Protein AF-A0A1Y6C9T6-F1 (afdb_monomer_lite)

Organism: NCBI:txid1513793

pLDDT: mean 75.98, std 16.02, range [30.61, 94.38]

Radius of gyration: 14.76 Å; chains: 1; bounding box: 32×34×34 Å

Sequence (130 aa):
MYFNDNELKNLLDRMKQLDWELEFSPIGASEATITEAESSLRVSFPQSYKEFLSKYGLFAANGNIIAGIWRDLNSPSASNVVTLTEAFRISNLVHDVKKNFVVLSFDGDWYEGLDTSRSVNEGDSSYHCI

Structure (mmCIF, N/CA/C/O backbone):
data_AF-A0A1Y6C9T6-F1
#
_entry.id   AF-A0A1Y6C9T6-F1
#
loop_
_atom_site.group_PDB
_atom_site.id
_atom_site.type_symbol
_atom_site.label_atom_id
_atom_site.label_alt_id
_atom_site.label_comp_id
_atom_site.label_asym_id
_atom_site.label_entity_id
_atom_site.label_seq_id
_atom_site.pdbx_PDB_ins_code
_atom_site.Cartn_x
_atom_site.Cartn_y
_atom_site.Cartn_z
_atom_site.occupancy
_atom_site.B_iso_or_equiv
_atom_site.auth_seq_id
_atom_site.auth_comp_id
_atom_site.auth_asym_id
_atom_site.auth_atom_id
_atom_site.pdbx_PDB_model_num
ATOM 1 N N . MET A 1 1 ? -13.764 -2.588 -3.941 1.00 41.16 1 MET A N 1
ATOM 2 C CA . MET A 1 1 ? -13.793 -3.706 -2.973 1.00 41.16 1 MET A CA 1
ATOM 3 C C . MET A 1 1 ? -14.263 -3.136 -1.641 1.00 41.16 1 MET A C 1
ATOM 5 O O . MET A 1 1 ? -13.619 -2.217 -1.157 1.00 41.16 1 MET A O 1
ATOM 9 N N . TYR A 1 2 ? -15.414 -3.573 -1.124 1.00 39.72 2 TYR A N 1
ATOM 10 C CA . TYR A 1 2 ? -15.952 -3.146 0.178 1.00 39.72 2 TYR A CA 1
ATOM 11 C C . TYR A 1 2 ? -15.619 -4.227 1.215 1.00 39.72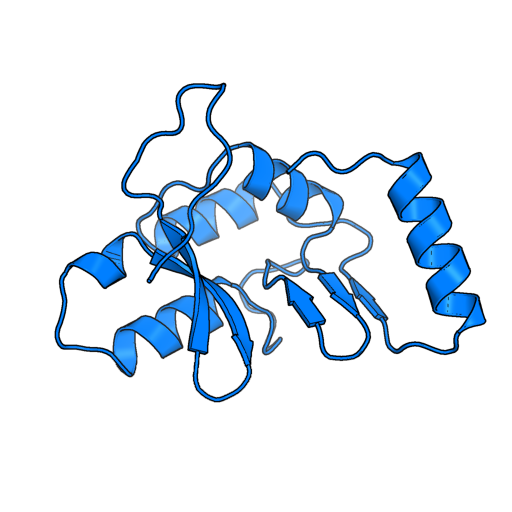 2 TYR A C 1
ATOM 13 O O . TYR A 1 2 ? -15.870 -5.399 0.952 1.00 39.72 2 TYR A O 1
ATOM 21 N N . PHE A 1 3 ? -15.066 -3.852 2.372 1.00 52.19 3 PHE A N 1
ATOM 22 C CA . PHE A 1 3 ? -14.736 -4.784 3.459 1.00 52.19 3 PHE A CA 1
ATOM 23 C C . PHE A 1 3 ? -15.657 -4.540 4.668 1.00 52.19 3 PHE A C 1
ATOM 25 O O . PHE A 1 3 ? -15.489 -3.560 5.392 1.00 52.19 3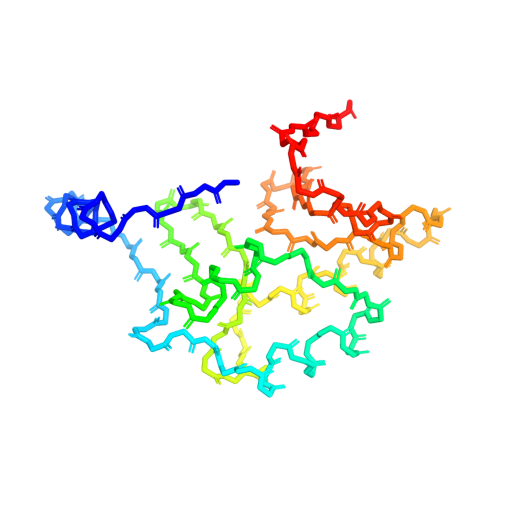 PHE A O 1
ATOM 32 N 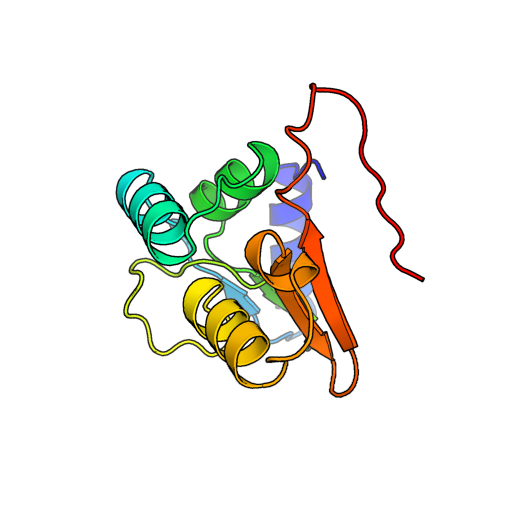N . ASN A 1 4 ? -16.634 -5.426 4.890 1.00 68.62 4 ASN A N 1
ATOM 33 C CA . ASN A 1 4 ? -17.577 -5.379 6.016 1.00 68.62 4 ASN A CA 1
ATOM 34 C C . ASN A 1 4 ? -16.925 -5.899 7.317 1.00 68.62 4 ASN A C 1
ATOM 36 O O . ASN A 1 4 ? -16.370 -6.997 7.351 1.00 68.62 4 ASN A O 1
ATOM 40 N N . ASP A 1 5 ? -17.016 -5.132 8.407 1.00 66.69 5 ASP A N 1
ATOM 41 C CA . ASP A 1 5 ? -16.429 -5.428 9.727 1.00 66.69 5 ASP A CA 1
ATOM 42 C C . ASP A 1 5 ? -16.836 -6.799 10.277 1.00 66.69 5 ASP A C 1
ATOM 44 O O . ASP A 1 5 ? -16.004 -7.526 10.825 1.00 66.69 5 ASP A O 1
ATOM 48 N N . ASN A 1 6 ? -18.106 -7.175 10.107 1.00 69.62 6 ASN A N 1
ATOM 49 C CA . ASN A 1 6 ? -18.619 -8.455 10.591 1.00 69.62 6 ASN A CA 1
ATOM 50 C C . ASN A 1 6 ? -18.117 -9.625 9.742 1.00 69.62 6 ASN A C 1
ATOM 52 O O . ASN A 1 6 ? -17.804 -10.687 10.279 1.00 69.62 6 ASN A O 1
ATOM 56 N N . GLU A 1 7 ? -18.010 -9.435 8.427 1.00 68.31 7 GLU A N 1
ATOM 57 C CA . GLU A 1 7 ? -17.469 -10.451 7.519 1.00 68.31 7 GLU A CA 1
ATOM 58 C C . GLU A 1 7 ? -15.997 -10.703 7.807 1.00 68.31 7 GLU A C 1
ATOM 60 O O . GLU A 1 7 ? -15.581 -11.856 7.873 1.00 68.31 7 GLU A O 1
ATOM 65 N N . LEU A 1 8 ? -15.230 -9.646 8.073 1.00 67.62 8 LEU A N 1
ATOM 66 C CA . LEU A 1 8 ? -13.829 -9.782 8.427 1.00 67.62 8 LEU A CA 1
ATOM 67 C C . LEU A 1 8 ? -13.645 -10.454 9.789 1.00 67.62 8 LEU A C 1
ATOM 69 O O . LEU A 1 8 ? -12.808 -11.339 9.918 1.00 67.62 8 LEU A O 1
ATOM 73 N N . LYS A 1 9 ? -14.423 -10.081 10.810 1.00 71.19 9 LYS A N 1
ATOM 74 C CA . LYS A 1 9 ? -14.327 -10.743 12.117 1.00 71.19 9 LYS A CA 1
ATOM 75 C C . LYS A 1 9 ? -14.628 -12.238 12.001 1.00 71.19 9 LYS A C 1
ATOM 77 O O . LYS A 1 9 ? -13.860 -13.057 12.494 1.00 71.19 9 LYS A O 1
ATOM 82 N N . ASN A 1 10 ? -15.688 -12.586 11.272 1.00 74.06 10 ASN A N 1
ATOM 83 C CA . ASN A 1 10 ? -16.030 -13.977 10.988 1.00 74.06 10 ASN A CA 1
ATOM 84 C C . ASN A 1 10 ? -14.936 -14.683 10.177 1.00 74.06 10 ASN A C 1
ATOM 86 O O . ASN A 1 10 ? -14.657 -15.855 10.415 1.00 74.06 10 ASN A O 1
ATOM 90 N N . LEU A 1 11 ? -14.312 -13.989 9.225 1.00 68.44 11 LEU A N 1
ATOM 91 C CA . LEU A 1 11 ? -13.196 -14.511 8.447 1.00 68.44 11 LEU A CA 1
ATOM 92 C C . LEU A 1 11 ? -11.986 -14.796 9.349 1.00 68.44 11 LEU A C 1
ATOM 94 O O . LEU A 1 11 ? -11.486 -15.914 9.337 1.00 68.44 11 LEU A O 1
ATOM 98 N N . LEU A 1 12 ? -11.584 -13.850 10.200 1.00 71.50 12 LEU A N 1
ATOM 99 C CA . LEU A 1 12 ? -10.481 -14.014 11.151 1.00 71.50 12 LEU A CA 1
ATOM 100 C C . LEU A 1 12 ? -10.735 -15.158 12.138 1.00 71.50 12 LEU A C 1
ATOM 102 O O . LEU A 1 12 ? -9.838 -15.960 12.395 1.00 71.50 12 LEU A O 1
ATOM 106 N N . ASP A 1 13 ? -11.953 -15.265 12.670 1.00 77.69 13 ASP A N 1
ATOM 107 C CA . ASP A 1 13 ? -12.323 -16.341 13.592 1.00 77.69 13 ASP A CA 1
ATOM 108 C C . ASP A 1 13 ? -12.295 -17.711 12.895 1.00 77.69 13 ASP A C 1
ATOM 110 O O . ASP A 1 13 ? -11.788 -18.680 13.461 1.00 77.69 13 ASP A O 1
ATOM 114 N N . ARG A 1 14 ? -12.751 -17.794 11.638 1.00 73.75 14 ARG A N 1
ATOM 115 C CA . ARG A 1 14 ? -12.654 -19.019 10.825 1.00 73.75 14 ARG A CA 1
ATOM 116 C C . ARG A 1 14 ? -11.210 -19.384 10.502 1.00 73.75 14 ARG A C 1
ATOM 118 O O . ARG A 1 14 ? -10.859 -20.554 10.549 1.00 73.75 14 ARG A O 1
ATOM 125 N N . MET A 1 15 ? -10.367 -18.409 10.192 1.00 70.69 15 MET A N 1
ATOM 126 C CA . MET A 1 15 ? -8.965 -18.653 9.848 1.00 70.69 15 MET A CA 1
ATOM 127 C C . MET A 1 15 ? -8.156 -19.129 11.055 1.00 70.69 15 MET A C 1
ATOM 129 O O . MET A 1 15 ? -7.358 -20.051 10.919 1.00 70.69 15 MET A O 1
ATOM 133 N N . LYS A 1 16 ? -8.442 -18.599 12.252 1.00 72.62 16 LYS A N 1
ATOM 134 C CA . LYS A 1 16 ? -7.897 -19.132 13.512 1.00 72.62 16 LYS A CA 1
ATOM 135 C C . LYS A 1 16 ? -8.308 -20.584 13.761 1.00 72.62 16 LYS A C 1
ATOM 137 O O . LYS A 1 16 ? -7.507 -21.359 14.263 1.00 72.62 16 LYS A O 1
ATOM 142 N N . GLN A 1 17 ? -9.543 -20.961 13.421 1.00 78.31 17 GLN A N 1
ATOM 143 C CA . GLN A 1 17 ? -10.013 -22.349 13.551 1.00 78.31 17 GLN A CA 1
ATOM 144 C C . GLN A 1 17 ? -9.351 -23.306 12.550 1.00 78.31 17 GLN A C 1
ATOM 146 O O . GLN A 1 17 ? -9.300 -24.505 12.807 1.00 78.31 17 GLN A O 1
ATOM 151 N N . LEU A 1 18 ? -8.871 -22.784 11.420 1.00 76.06 18 LEU A N 1
ATOM 152 C CA . LEU A 1 18 ? -8.206 -23.548 10.364 1.00 76.06 18 LEU A CA 1
ATOM 153 C C . LEU A 1 18 ? -6.679 -23.620 10.531 1.00 76.06 18 LEU A C 1
ATOM 155 O O . LEU A 1 18 ? -6.020 -24.182 9.660 1.00 76.06 18 LEU A O 1
ATOM 159 N N . ASP A 1 19 ? -6.133 -23.069 11.622 1.00 70.44 19 ASP A N 1
ATOM 160 C CA . ASP A 1 19 ? -4.690 -22.992 11.907 1.00 70.44 19 ASP A CA 1
ATOM 161 C C . ASP A 1 19 ? -3.883 -22.329 10.774 1.00 70.44 19 ASP A C 1
ATOM 163 O O . ASP A 1 19 ? -2.757 -22.706 10.456 1.00 70.44 19 ASP A O 1
ATOM 167 N N . TRP A 1 20 ? -4.493 -21.346 10.105 1.00 71.19 20 TRP A N 1
ATOM 168 C CA . TRP A 1 20 ? -3.830 -20.583 9.052 1.00 71.19 20 TRP A CA 1
ATOM 169 C C . TRP A 1 20 ? -2.904 -19.528 9.651 1.00 71.19 20 TRP A C 1
ATOM 171 O O . TRP A 1 20 ? -3.314 -18.752 10.519 1.00 71.19 20 TRP A O 1
ATOM 181 N N . GLU A 1 21 ? -1.681 -19.439 9.126 1.00 65.44 21 GLU A N 1
ATOM 182 C CA . GLU A 1 21 ? -0.785 -18.326 9.432 1.00 65.44 21 GLU A CA 1
ATOM 183 C C . GLU A 1 21 ? -1.398 -17.014 8.921 1.00 65.44 21 GLU A C 1
ATOM 185 O O . GLU A 1 21 ? -1.777 -16.879 7.751 1.00 65.44 21 GLU A O 1
ATOM 190 N N . LEU A 1 22 ? -1.533 -16.063 9.845 1.00 66.06 22 LEU A N 1
ATOM 191 C CA . LEU A 1 22 ? -2.145 -14.759 9.640 1.00 66.06 22 LEU A CA 1
ATOM 192 C C . LEU A 1 22 ? -1.131 -13.671 9.975 1.00 66.06 22 LEU A C 1
ATOM 194 O O . LEU A 1 22 ? -0.674 -13.582 11.115 1.00 66.06 22 LEU A O 1
ATOM 198 N N . GLU A 1 23 ? -0.865 -12.789 9.017 1.00 66.44 23 GLU A N 1
ATOM 199 C CA . GLU A 1 23 ? -0.112 -11.558 9.253 1.00 66.44 23 GLU A CA 1
ATOM 200 C C . GLU A 1 23 ? -1.024 -10.370 8.924 1.00 66.44 23 GLU A C 1
ATOM 202 O O . GLU A 1 23 ? -1.433 -10.171 7.780 1.00 66.44 23 GLU A O 1
ATOM 207 N N . PHE A 1 24 ? -1.409 -9.600 9.943 1.00 65.62 24 PHE A N 1
ATOM 208 C CA . PHE A 1 24 ? -2.171 -8.360 9.776 1.00 65.62 24 PHE A CA 1
ATOM 209 C C . PHE A 1 24 ? -1.789 -7.349 10.856 1.00 65.62 24 PHE A C 1
ATOM 211 O O . PHE A 1 24 ? -1.461 -7.730 11.984 1.00 65.62 24 PHE A O 1
ATOM 218 N N . SER A 1 25 ? -1.841 -6.054 10.528 1.00 65.75 25 SER A N 1
ATOM 219 C CA . SER A 1 25 ? -1.548 -4.998 11.498 1.00 65.75 25 SER A CA 1
ATOM 220 C C . SER A 1 25 ? -2.816 -4.730 12.309 1.00 65.75 25 SER A C 1
ATOM 222 O O . SER A 1 25 ? -3.792 -4.234 11.747 1.00 65.75 25 SER A O 1
ATOM 224 N N . PRO A 1 26 ? -2.849 -4.990 13.629 1.00 61.78 26 PRO A N 1
ATOM 225 C CA . PRO A 1 26 ? -4.076 -4.854 14.418 1.00 61.78 26 PRO A CA 1
ATOM 226 C C . PRO A 1 26 ? -4.597 -3.411 14.534 1.00 61.78 26 PRO A C 1
ATOM 228 O O . PRO A 1 26 ? -5.681 -3.207 15.070 1.00 61.78 26 PRO A O 1
ATOM 231 N N . ILE A 1 27 ? -3.825 -2.415 14.086 1.00 71.88 27 ILE A N 1
ATOM 232 C CA . ILE A 1 27 ? -4.150 -0.983 14.201 1.00 71.88 27 ILE A CA 1
ATOM 233 C C . ILE A 1 27 ? -4.188 -0.302 12.816 1.00 71.88 27 ILE A C 1
ATOM 235 O O . ILE A 1 27 ? -4.546 0.866 12.720 1.00 71.88 27 ILE A O 1
ATOM 239 N N . GLY A 1 28 ? -3.847 -1.023 11.741 1.00 83.06 28 GLY A N 1
ATOM 240 C CA . GLY A 1 28 ? -3.675 -0.436 10.412 1.00 83.06 28 GLY A CA 1
ATOM 241 C C . GLY A 1 28 ? -2.572 0.628 10.339 1.00 83.06 28 GLY A C 1
ATOM 242 O O . GLY A 1 28 ? -1.768 0.784 11.264 1.00 83.06 28 GLY A O 1
ATOM 243 N N . ALA A 1 29 ? -2.500 1.321 9.203 1.00 89.31 29 ALA A N 1
ATOM 244 C CA . ALA A 1 29 ? -1.549 2.394 8.932 1.00 89.31 29 ALA A CA 1
ATOM 245 C C . ALA A 1 29 ? -2.179 3.773 9.186 1.00 89.31 29 ALA A C 1
ATOM 247 O O . ALA A 1 29 ? -3.343 4.016 8.869 1.00 89.31 29 ALA A O 1
ATOM 248 N N . SER A 1 30 ? -1.404 4.710 9.735 1.00 91.56 30 SER A N 1
ATOM 249 C CA . SER A 1 30 ? -1.895 6.076 9.955 1.00 91.56 30 SER A CA 1
ATOM 250 C C . SER A 1 30 ? -2.057 6.840 8.634 1.00 91.56 30 SER A C 1
ATOM 252 O O . SER A 1 30 ? -1.375 6.540 7.656 1.00 91.56 30 SER A O 1
ATOM 254 N N . GLU A 1 31 ? -2.900 7.875 8.609 1.00 92.69 31 GLU A N 1
ATOM 255 C CA . GLU A 1 31 ? -3.046 8.758 7.438 1.00 92.69 31 GLU A CA 1
ATOM 256 C C . GLU A 1 31 ? -1.707 9.381 7.011 1.00 92.69 31 GLU A C 1
ATOM 258 O O . GLU A 1 31 ? -1.398 9.441 5.821 1.00 92.69 31 GLU A O 1
ATOM 263 N N . ALA A 1 32 ? -0.872 9.774 7.979 1.00 93.50 32 ALA A N 1
ATOM 264 C CA . ALA A 1 32 ? 0.469 10.291 7.716 1.00 93.50 32 ALA A CA 1
ATOM 265 C C . ALA A 1 32 ? 1.350 9.249 7.009 1.00 93.50 32 ALA A C 1
ATOM 267 O O . ALA A 1 32 ? 2.005 9.563 6.021 1.00 93.50 32 ALA A O 1
ATOM 268 N N . THR A 1 33 ? 1.305 7.995 7.465 1.00 92.50 33 THR A N 1
ATOM 269 C CA . THR A 1 33 ? 2.039 6.879 6.851 1.00 92.50 33 THR A CA 1
ATOM 270 C C . THR A 1 33 ? 1.525 6.571 5.442 1.00 92.50 33 THR A C 1
ATOM 272 O O . THR A 1 33 ? 2.310 6.319 4.535 1.00 92.50 33 THR A O 1
ATOM 275 N N . ILE A 1 34 ? 0.209 6.622 5.225 1.00 93.88 34 ILE A N 1
ATOM 276 C CA . ILE A 1 34 ? -0.391 6.429 3.897 1.00 93.88 34 ILE A CA 1
ATOM 277 C C . ILE A 1 34 ? 0.055 7.545 2.942 1.00 93.88 34 ILE A C 1
ATOM 279 O O . ILE A 1 34 ? 0.467 7.263 1.820 1.00 93.88 34 ILE A O 1
ATOM 283 N N . THR A 1 35 ? 0.051 8.792 3.413 1.00 94.25 35 THR A N 1
ATOM 284 C CA . THR A 1 35 ? 0.475 9.967 2.634 1.00 94.25 35 THR A CA 1
ATOM 285 C C . THR A 1 35 ? 1.962 9.897 2.275 1.00 94.25 35 THR A C 1
ATOM 287 O O . THR A 1 35 ? 2.373 10.246 1.166 1.00 94.25 35 THR A O 1
ATOM 290 N N . GLU A 1 36 ? 2.791 9.426 3.206 1.00 94.38 36 GLU A N 1
ATOM 291 C CA . GLU A 1 36 ? 4.218 9.200 2.979 1.00 94.38 36 GLU A CA 1
ATOM 292 C C . GLU A 1 36 ? 4.448 8.093 1.933 1.00 94.38 36 GLU A C 1
ATOM 294 O O . GLU A 1 36 ? 5.295 8.248 1.053 1.00 94.38 36 GLU A O 1
ATOM 299 N N . ALA A 1 37 ? 3.639 7.028 1.941 1.00 93.12 37 ALA A N 1
ATOM 300 C CA . ALA A 1 37 ? 3.708 5.956 0.948 1.00 93.12 37 ALA A CA 1
ATOM 301 C C . ALA A 1 37 ? 3.306 6.430 -0.459 1.00 93.12 37 ALA A C 1
ATOM 303 O O . ALA A 1 37 ? 4.012 6.148 -1.430 1.00 93.12 37 ALA A O 1
ATOM 304 N N . GLU A 1 38 ? 2.212 7.192 -0.568 1.00 94.38 38 GLU A N 1
ATOM 305 C CA . GLU A 1 38 ? 1.785 7.862 -1.806 1.00 94.38 38 GLU A CA 1
ATOM 306 C C . GLU A 1 38 ? 2.897 8.766 -2.355 1.00 94.38 38 GLU A C 1
ATOM 308 O O . GLU A 1 38 ? 3.238 8.713 -3.541 1.00 94.38 38 GLU A O 1
ATOM 313 N N . SER A 1 39 ? 3.526 9.542 -1.467 1.00 93.75 39 SER A N 1
ATOM 314 C CA . SER A 1 39 ? 4.630 10.442 -1.808 1.00 93.75 39 SER A CA 1
ATOM 315 C C . SER A 1 39 ? 5.864 9.681 -2.296 1.00 93.75 39 SER A C 1
ATOM 317 O O . SER A 1 39 ? 6.456 10.065 -3.308 1.00 93.75 39 SER A O 1
ATOM 319 N N . SER A 1 40 ? 6.227 8.584 -1.624 1.00 91.75 40 SER A N 1
ATOM 320 C CA . SER A 1 40 ? 7.361 7.735 -2.008 1.00 91.75 40 SER A CA 1
ATOM 321 C C . SER A 1 40 ? 7.148 7.120 -3.393 1.00 91.75 40 SER A C 1
ATOM 323 O O . SER A 1 40 ? 7.989 7.234 -4.289 1.00 91.75 40 SER A O 1
ATOM 325 N N . LEU A 1 41 ? 5.960 6.553 -3.620 1.00 91.38 41 LEU A N 1
ATOM 326 C CA . LEU A 1 41 ? 5.617 5.901 -4.879 1.00 91.38 41 LEU A CA 1
ATOM 327 C C . LEU A 1 41 ? 5.229 6.877 -5.995 1.00 91.38 41 LEU A C 1
ATOM 329 O O . LEU A 1 41 ? 5.145 6.440 -7.147 1.00 91.38 41 LEU A O 1
ATOM 333 N N . ARG A 1 42 ? 5.052 8.167 -5.684 1.00 92.38 42 ARG A N 1
ATOM 334 C CA . ARG A 1 42 ? 4.608 9.233 -6.600 1.00 92.38 42 ARG A CA 1
ATOM 335 C C . ARG A 1 42 ? 3.273 8.913 -7.273 1.00 92.38 42 ARG A C 1
ATOM 337 O O . ARG A 1 42 ? 3.112 9.117 -8.475 1.00 92.38 42 ARG A O 1
ATOM 344 N N . VAL A 1 43 ? 2.333 8.396 -6.491 1.00 91.31 43 VAL A N 1
ATOM 345 C CA . VAL A 1 43 ? 0.979 8.021 -6.921 1.00 91.31 43 VAL A CA 1
ATOM 346 C C . VAL A 1 43 ? -0.037 8.486 -5.888 1.00 91.31 43 VAL A C 1
ATOM 348 O O . VAL A 1 43 ? 0.322 8.780 -4.753 1.00 91.31 43 VAL A O 1
ATOM 351 N N . SER A 1 44 ? -1.312 8.505 -6.263 1.00 92.44 44 SER A N 1
ATOM 352 C CA . SER A 1 44 ? -2.414 8.631 -5.309 1.00 92.44 44 SER A CA 1
ATOM 353 C C . SER A 1 44 ? -3.136 7.298 -5.204 1.00 92.44 44 SER A C 1
ATOM 355 O O . SER A 1 44 ? -3.544 6.717 -6.211 1.00 92.44 44 SER A O 1
ATOM 357 N N . PHE A 1 45 ? -3.293 6.803 -3.986 1.00 92.00 45 PHE A N 1
ATOM 358 C CA . PHE A 1 45 ? -4.023 5.586 -3.709 1.00 92.00 45 PHE A CA 1
ATOM 359 C C . PHE A 1 45 ? -5.532 5.833 -3.816 1.00 92.00 45 PHE A C 1
ATOM 361 O O . PHE A 1 45 ? -6.046 6.842 -3.317 1.00 92.00 45 PHE A O 1
ATOM 368 N N . PRO A 1 46 ? -6.280 4.899 -4.428 1.00 91.00 46 PRO A N 1
ATOM 369 C CA . PRO A 1 46 ? -7.730 4.989 -4.453 1.00 91.00 46 PRO A CA 1
ATOM 370 C C . PRO A 1 46 ? -8.287 4.930 -3.027 1.00 91.00 46 PRO A C 1
ATOM 372 O O . PRO A 1 46 ? -7.749 4.237 -2.159 1.00 91.00 46 PRO A O 1
ATOM 375 N N . GLN A 1 47 ? -9.395 5.636 -2.791 1.00 88.50 47 GLN A N 1
ATOM 376 C CA . GLN A 1 47 ? -9.989 5.791 -1.461 1.00 88.50 47 GLN A CA 1
ATOM 377 C C . GLN A 1 47 ? -10.247 4.446 -0.763 1.00 88.50 47 GLN A C 1
ATOM 379 O O . GLN A 1 47 ? -9.867 4.277 0.392 1.00 88.50 47 GLN A O 1
ATOM 384 N N . SER A 1 48 ? -10.765 3.451 -1.488 1.00 88.50 48 SER A N 1
ATOM 385 C CA . SER A 1 48 ? -11.005 2.108 -0.944 1.00 88.50 48 SER A CA 1
ATOM 386 C C . SER A 1 48 ? -9.730 1.400 -0.476 1.00 88.50 48 SER A C 1
ATOM 388 O O . SER A 1 48 ? -9.768 0.602 0.455 1.00 88.50 48 SER A O 1
ATOM 390 N N . TYR A 1 49 ? -8.590 1.665 -1.123 1.00 91.50 49 TYR A N 1
ATOM 391 C CA . TYR A 1 49 ? -7.315 1.095 -0.694 1.00 91.50 49 TYR A CA 1
ATOM 392 C C . TYR A 1 49 ? -6.773 1.823 0.536 1.00 91.50 49 TYR A C 1
ATOM 394 O O . TYR A 1 49 ? -6.295 1.174 1.459 1.00 91.50 49 TYR A O 1
ATOM 402 N N . LYS A 1 50 ? -6.936 3.149 0.621 1.00 91.81 50 LYS A N 1
ATOM 403 C CA . LYS A 1 50 ? -6.605 3.903 1.841 1.00 91.81 50 LYS A CA 1
ATOM 404 C C . LYS A 1 50 ? -7.425 3.428 3.041 1.00 91.81 50 LYS A C 1
ATOM 406 O O . LYS A 1 50 ? -6.862 3.230 4.108 1.00 91.81 50 LYS A O 1
ATOM 411 N N . GLU A 1 51 ? -8.714 3.153 2.856 1.00 90.00 51 GLU A N 1
ATOM 412 C CA . GLU A 1 51 ? -9.575 2.570 3.897 1.00 90.00 51 GLU A CA 1
ATOM 413 C C . GLU A 1 51 ? -9.093 1.184 4.344 1.00 90.00 51 GLU A C 1
ATOM 415 O O . GLU A 1 51 ? -9.035 0.908 5.544 1.00 90.00 51 GLU A O 1
ATOM 420 N N . PHE A 1 52 ? -8.690 0.329 3.398 1.00 89.38 52 PHE A N 1
ATOM 421 C CA . PHE A 1 52 ? -8.062 -0.957 3.704 1.00 89.38 52 PHE A CA 1
ATOM 422 C C . PHE A 1 52 ? -6.773 -0.775 4.523 1.00 89.38 52 PHE A C 1
ATOM 424 O O . PHE A 1 52 ? -6.624 -1.394 5.578 1.00 89.38 52 PHE A O 1
ATOM 431 N N . LEU A 1 53 ? -5.873 0.112 4.090 1.00 90.19 53 LEU A N 1
ATOM 432 C CA . LEU A 1 53 ? -4.612 0.396 4.778 1.00 90.19 53 LEU A CA 1
ATOM 433 C C . LEU A 1 53 ? -4.850 0.942 6.188 1.00 90.19 53 LEU A C 1
ATOM 435 O O . LEU A 1 53 ? -4.239 0.464 7.140 1.00 90.19 53 LEU A O 1
ATOM 439 N N . SER A 1 54 ? -5.771 1.892 6.353 1.00 89.44 54 SER A N 1
ATOM 440 C CA . SER A 1 54 ? -6.085 2.480 7.658 1.00 89.44 54 SER A CA 1
ATOM 441 C C . SER A 1 54 ? -6.647 1.478 8.651 1.00 89.44 54 SER A C 1
ATOM 443 O O . SER A 1 54 ? -6.444 1.625 9.852 1.00 89.44 54 SER A O 1
ATOM 445 N N . LYS A 1 55 ? -7.353 0.459 8.167 1.00 85.31 55 LYS A N 1
ATOM 446 C CA . LYS A 1 55 ? -8.052 -0.492 9.029 1.00 85.31 55 LYS A CA 1
ATOM 447 C C . LYS A 1 55 ? -7.263 -1.770 9.290 1.00 85.31 55 LYS A C 1
ATOM 449 O O . LYS A 1 55 ? -7.343 -2.321 10.383 1.00 85.31 55 LYS A O 1
ATOM 454 N N . TYR A 1 56 ? -6.521 -2.240 8.292 1.00 84.31 56 TYR A N 1
ATOM 455 C CA . TYR A 1 56 ? -5.862 -3.550 8.310 1.00 84.31 56 TYR A CA 1
ATOM 456 C C . TYR A 1 56 ? -4.350 -3.458 8.140 1.00 84.31 56 TYR A C 1
ATOM 458 O O . TYR A 1 56 ? -3.615 -4.331 8.601 1.00 84.31 56 TYR A O 1
ATOM 466 N N . GLY A 1 57 ? -3.867 -2.380 7.524 1.00 86.88 57 GLY A N 1
ATOM 467 C CA . GLY A 1 57 ? -2.453 -2.164 7.250 1.00 86.88 57 GLY A CA 1
ATOM 468 C C . GLY A 1 57 ? -1.979 -3.056 6.116 1.00 86.88 57 GLY A C 1
ATOM 469 O O . GLY A 1 57 ? -1.807 -2.569 5.008 1.00 86.88 57 GLY A O 1
ATOM 470 N N . LEU A 1 58 ? -1.830 -4.353 6.382 1.00 84.94 58 LEU A N 1
ATOM 471 C CA . LEU A 1 58 ? -1.603 -5.406 5.392 1.00 84.94 58 LEU A CA 1
ATOM 472 C C . LEU A 1 58 ? -2.481 -6.612 5.724 1.00 84.94 58 LEU A C 1
ATOM 474 O O . LEU A 1 58 ? -2.932 -6.764 6.863 1.00 84.94 58 LEU A O 1
ATOM 478 N N . PHE A 1 59 ? -2.698 -7.480 4.744 1.00 82.88 59 PHE A N 1
ATOM 479 C CA . PHE A 1 59 ? -3.402 -8.735 4.971 1.00 82.88 59 PHE A CA 1
ATOM 480 C C . PHE A 1 59 ? -2.668 -9.885 4.288 1.00 82.88 59 PHE A C 1
ATOM 482 O O . PHE A 1 59 ? -2.565 -9.903 3.066 1.00 82.88 59 PHE A O 1
ATOM 489 N N . ALA A 1 60 ? -2.179 -10.850 5.065 1.00 77.81 60 ALA A N 1
ATOM 490 C CA . ALA A 1 60 ? -1.605 -12.087 4.552 1.00 77.81 60 ALA A CA 1
ATOM 491 C C . ALA A 1 60 ? -2.277 -13.302 5.192 1.00 77.81 60 ALA A C 1
ATOM 493 O O . ALA A 1 60 ? -2.501 -13.350 6.405 1.00 77.81 60 ALA A O 1
ATOM 494 N N . ALA A 1 61 ? -2.620 -14.267 4.346 1.00 76.00 61 ALA A N 1
ATOM 495 C CA . ALA A 1 61 ? -3.502 -15.368 4.672 1.00 76.00 61 ALA A CA 1
ATOM 496 C C . ALA A 1 61 ? -3.236 -16.578 3.773 1.00 76.00 61 ALA A C 1
ATOM 498 O O . ALA A 1 61 ? -3.592 -16.558 2.594 1.00 76.00 61 ALA A O 1
ATOM 499 N N . ASN A 1 62 ? -2.677 -17.659 4.328 1.00 71.56 62 ASN A N 1
ATOM 500 C CA . ASN A 1 62 ? -2.502 -18.931 3.606 1.00 71.56 62 ASN A CA 1
ATOM 501 C C . ASN A 1 62 ? -1.841 -18.750 2.219 1.00 71.56 62 ASN A C 1
ATOM 503 O O . ASN A 1 62 ? -2.386 -19.162 1.196 1.00 71.56 62 ASN A O 1
ATOM 507 N N . GLY A 1 63 ? -0.720 -18.024 2.180 1.00 68.62 63 GLY A N 1
ATOM 508 C CA . GLY A 1 63 ? 0.018 -17.707 0.950 1.00 68.62 63 GLY A CA 1
ATOM 509 C C . GLY A 1 63 ? -0.577 -16.586 0.089 1.00 68.62 63 GLY A C 1
ATOM 510 O O . GLY A 1 63 ? 0.113 -16.083 -0.789 1.00 68.62 63 GLY A O 1
ATOM 511 N N . ASN A 1 64 ? -1.806 -16.136 0.357 1.00 75.31 64 ASN A N 1
ATOM 512 C CA . ASN A 1 64 ? -2.399 -14.986 -0.322 1.00 75.31 64 ASN A CA 1
ATOM 513 C C . ASN A 1 64 ? -2.030 -13.713 0.430 1.00 75.31 64 ASN A C 1
ATOM 515 O O . ASN A 1 64 ? -2.321 -13.585 1.620 1.00 75.31 64 ASN A O 1
ATOM 519 N N . ILE A 1 65 ? -1.409 -12.767 -0.265 1.00 82.56 65 ILE A N 1
ATOM 520 C CA . ILE A 1 65 ? -0.971 -11.499 0.311 1.00 82.56 65 ILE A CA 1
ATOM 521 C C . ILE A 1 65 ? -1.674 -10.369 -0.428 1.00 82.56 65 ILE A C 1
ATOM 523 O O . ILE A 1 65 ? -1.635 -10.306 -1.654 1.00 82.56 65 ILE A O 1
ATOM 527 N N . ILE A 1 66 ? -2.286 -9.469 0.334 1.00 87.75 66 ILE A N 1
ATOM 528 C CA . ILE A 1 66 ? -2.573 -8.104 -0.088 1.00 87.75 66 ILE A CA 1
ATOM 529 C C . ILE A 1 66 ? -1.539 -7.232 0.615 1.00 87.75 66 ILE A C 1
ATOM 531 O O . ILE A 1 66 ? -1.629 -6.961 1.820 1.00 87.75 66 ILE A O 1
ATOM 535 N N . ALA A 1 67 ? -0.531 -6.842 -0.157 1.00 88.31 67 ALA A N 1
ATOM 536 C CA . ALA A 1 67 ? 0.527 -5.957 0.266 1.00 88.31 67 ALA A CA 1
ATOM 537 C C . ALA A 1 67 ? -0.086 -4.651 0.749 1.00 88.31 67 ALA A C 1
ATOM 539 O O . ALA A 1 67 ? -1.111 -4.181 0.252 1.00 88.31 67 ALA A O 1
ATOM 540 N N . GLY A 1 68 ? 0.551 -4.083 1.754 1.00 89.38 68 GLY A N 1
ATOM 541 C CA . GLY A 1 68 ? 0.031 -2.925 2.436 1.00 89.38 68 GLY A CA 1
ATOM 542 C C . GLY A 1 68 ? 1.123 -2.227 3.212 1.00 89.38 68 GLY A C 1
ATOM 543 O O . GLY A 1 68 ? 2.293 -2.291 2.847 1.00 89.38 68 GLY A O 1
ATOM 544 N N . ILE A 1 69 ? 0.760 -1.539 4.279 1.00 87.31 69 ILE A N 1
ATOM 545 C CA . ILE A 1 69 ? 1.725 -0.861 5.134 1.00 87.31 69 ILE A CA 1
ATOM 546 C C . ILE A 1 69 ? 1.532 -1.388 6.545 1.00 87.31 69 ILE A C 1
ATOM 548 O O . ILE A 1 69 ? 0.409 -1.462 7.047 1.00 87.31 69 ILE A O 1
ATOM 552 N N . TRP A 1 70 ? 2.626 -1.778 7.193 1.00 76.00 70 TRP A N 1
ATOM 553 C CA . TRP A 1 70 ? 2.572 -2.098 8.613 1.00 76.00 70 TRP A CA 1
ATOM 554 C C . TRP A 1 70 ? 2.403 -0.809 9.435 1.00 76.00 70 TRP A C 1
ATOM 556 O O . TRP A 1 70 ? 2.021 0.238 8.921 1.00 76.00 70 TRP A O 1
ATOM 566 N N . ARG A 1 71 ? 2.671 -0.846 10.741 1.00 68.00 71 ARG A N 1
ATOM 567 C CA . ARG A 1 71 ? 2.577 0.362 11.581 1.00 68.00 71 ARG A CA 1
ATOM 568 C C . ARG A 1 71 ? 3.479 1.509 11.087 1.00 68.00 71 ARG A C 1
ATOM 570 O O . ARG A 1 71 ? 3.146 2.672 11.297 1.00 68.00 71 ARG A O 1
ATOM 577 N N . ASP A 1 72 ? 4.596 1.179 10.445 1.00 71.50 72 ASP A N 1
ATOM 578 C CA . ASP A 1 72 ? 5.526 2.122 9.837 1.00 71.50 72 ASP A CA 1
ATOM 579 C C . ASP A 1 72 ? 5.954 1.655 8.436 1.00 71.50 72 ASP A C 1
ATOM 581 O O . ASP A 1 72 ? 5.851 0.478 8.080 1.00 71.50 72 ASP A O 1
ATOM 585 N N . LEU A 1 73 ? 6.420 2.612 7.635 1.00 75.31 73 LEU A N 1
ATOM 586 C CA . LEU A 1 73 ? 6.889 2.392 6.267 1.00 75.31 73 LEU A CA 1
ATOM 587 C C . LEU A 1 73 ? 8.228 1.660 6.182 1.00 75.31 73 LEU A C 1
ATOM 589 O O . LEU A 1 73 ? 8.514 1.049 5.157 1.00 75.31 73 LEU A O 1
ATOM 593 N N . ASN A 1 74 ? 9.029 1.713 7.246 1.00 71.38 74 ASN A N 1
ATOM 594 C CA . ASN A 1 74 ? 10.374 1.137 7.291 1.00 71.38 74 ASN A CA 1
ATOM 595 C C . ASN A 1 74 ? 10.381 -0.321 7.765 1.00 71.38 74 ASN A C 1
ATOM 597 O O . ASN A 1 74 ? 11.447 -0.921 7.913 1.00 71.38 74 ASN A O 1
ATOM 601 N N . SER A 1 75 ? 9.205 -0.894 8.020 1.00 68.12 75 SER A N 1
ATOM 602 C CA . SER A 1 75 ? 9.066 -2.281 8.418 1.00 68.12 75 SER A CA 1
ATOM 603 C C . SER A 1 75 ? 9.641 -3.186 7.323 1.00 68.12 75 SER A C 1
ATOM 605 O O . SER A 1 75 ? 9.212 -3.079 6.171 1.00 68.12 75 SER A O 1
ATOM 607 N N . PRO A 1 76 ? 10.565 -4.109 7.656 1.00 61.03 76 PRO A N 1
ATOM 608 C CA . PRO A 1 76 ? 11.223 -4.991 6.689 1.00 61.03 76 PRO A CA 1
ATOM 609 C C . PRO A 1 76 ? 10.303 -6.112 6.166 1.00 61.03 76 PRO A C 1
ATOM 611 O O . PRO A 1 76 ? 10.787 -7.149 5.716 1.00 61.03 76 PRO A O 1
ATOM 614 N N . SER A 1 77 ? 8.980 -5.944 6.253 1.00 68.69 77 SER A N 1
ATOM 615 C CA . SER A 1 77 ? 8.015 -6.932 5.778 1.00 68.69 77 S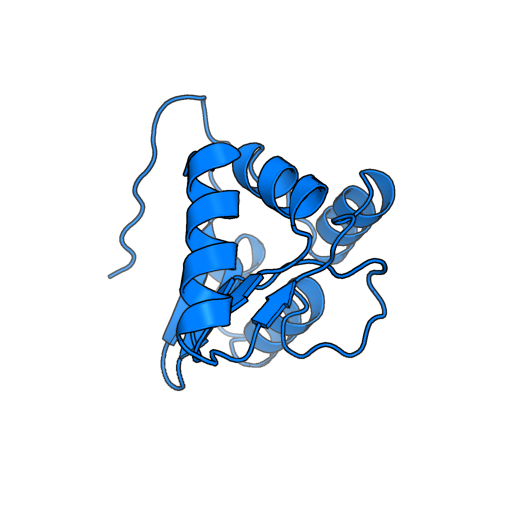ER A CA 1
ATOM 616 C C . SER A 1 77 ? 8.079 -7.043 4.255 1.00 68.69 77 SER A C 1
ATOM 618 O O . SER A 1 77 ? 7.974 -6.044 3.541 1.00 68.69 77 SER A O 1
ATOM 620 N N . ALA A 1 78 ? 8.186 -8.276 3.755 1.00 67.56 78 ALA A N 1
ATOM 621 C CA . ALA A 1 78 ? 8.103 -8.580 2.325 1.00 67.56 78 ALA A CA 1
ATOM 622 C C . ALA A 1 78 ? 6.745 -8.174 1.711 1.00 67.56 78 ALA A C 1
ATOM 624 O O . ALA A 1 78 ? 6.632 -8.024 0.498 1.00 67.56 78 ALA A O 1
ATOM 625 N N . SER A 1 79 ? 5.741 -7.944 2.560 1.00 78.94 79 SER A N 1
ATOM 626 C CA . SER A 1 79 ? 4.390 -7.510 2.203 1.00 78.94 79 SER A CA 1
ATOM 627 C C . SER A 1 79 ? 4.219 -5.983 2.242 1.00 78.94 79 SER A C 1
ATOM 629 O O . SER A 1 79 ? 3.095 -5.487 2.148 1.00 78.94 79 SER A O 1
ATOM 631 N N . ASN A 1 80 ? 5.305 -5.216 2.401 1.00 87.75 80 ASN A N 1
ATOM 632 C CA . ASN A 1 80 ? 5.268 -3.759 2.316 1.00 87.75 80 ASN A CA 1
ATOM 633 C C . ASN A 1 80 ? 5.047 -3.316 0.861 1.00 87.75 80 ASN A C 1
ATOM 635 O O . ASN A 1 80 ? 5.878 -3.563 -0.016 1.00 87.75 80 ASN A O 1
ATOM 639 N N . VAL A 1 81 ? 3.935 -2.623 0.614 1.00 90.88 81 VAL A N 1
ATOM 640 C CA . VAL A 1 81 ? 3.511 -2.161 -0.713 1.00 90.88 81 VAL A CA 1
ATOM 641 C C . VAL A 1 81 ? 4.562 -1.282 -1.387 1.00 90.88 81 VAL A C 1
ATOM 643 O O . VAL A 1 81 ? 4.737 -1.369 -2.603 1.00 90.88 81 VAL A O 1
ATOM 646 N N . VAL A 1 82 ? 5.287 -0.456 -0.625 1.00 91.19 82 VAL A N 1
ATOM 647 C CA . VAL A 1 82 ? 6.308 0.439 -1.179 1.00 91.19 82 VAL A CA 1
ATOM 648 C C . VAL A 1 82 ? 7.489 -0.377 -1.676 1.00 91.19 82 VAL A C 1
ATOM 650 O O . VAL A 1 82 ? 7.822 -0.301 -2.857 1.00 91.19 82 VAL A O 1
ATOM 653 N N . THR A 1 83 ? 8.050 -1.229 -0.818 1.00 88.62 83 THR A N 1
ATOM 654 C CA . THR A 1 83 ? 9.178 -2.098 -1.175 1.00 88.62 83 THR A CA 1
ATOM 655 C C . THR A 1 83 ? 8.836 -3.010 -2.351 1.00 88.62 83 THR A C 1
ATOM 657 O O . THR A 1 83 ? 9.619 -3.123 -3.294 1.00 88.62 83 THR A O 1
ATOM 660 N N . LEU A 1 84 ? 7.648 -3.620 -2.338 1.00 88.38 84 LEU A N 1
ATOM 661 C CA . LEU A 1 84 ? 7.205 -4.524 -3.396 1.00 88.38 84 LEU A CA 1
ATOM 662 C C . LEU A 1 84 ? 7.024 -3.791 -4.735 1.00 88.38 84 LEU A C 1
ATOM 664 O O . LEU A 1 84 ? 7.479 -4.262 -5.780 1.00 88.38 84 LEU A O 1
ATOM 668 N N . THR A 1 85 ? 6.419 -2.601 -4.706 1.00 90.50 85 THR A N 1
ATOM 669 C CA . THR A 1 85 ? 6.215 -1.781 -5.908 1.00 90.50 85 THR A CA 1
ATOM 670 C C . THR A 1 85 ? 7.537 -1.258 -6.470 1.00 90.50 85 THR A C 1
ATOM 672 O O . THR A 1 85 ? 7.730 -1.238 -7.686 1.00 90.50 85 THR A O 1
ATOM 675 N N . GLU A 1 86 ? 8.476 -0.855 -5.617 1.00 88.75 86 GLU A N 1
ATOM 676 C CA . GLU A 1 86 ? 9.806 -0.419 -6.047 1.00 88.75 86 GLU A CA 1
ATOM 677 C C . GLU A 1 86 ? 10.615 -1.567 -6.659 1.00 88.75 86 GLU A C 1
ATOM 679 O O . GLU A 1 86 ? 11.185 -1.400 -7.739 1.00 88.75 86 GLU A O 1
ATOM 684 N N . ALA A 1 87 ? 10.603 -2.751 -6.038 1.00 86.38 87 ALA A N 1
ATOM 685 C CA . ALA A 1 87 ? 11.251 -3.946 -6.576 1.00 86.38 87 ALA A CA 1
ATOM 686 C C . ALA A 1 87 ? 10.679 -4.337 -7.949 1.00 86.38 87 ALA A C 1
ATOM 688 O O . ALA A 1 87 ? 11.431 -4.640 -8.884 1.00 86.38 87 ALA A O 1
ATOM 689 N N . PHE A 1 88 ? 9.354 -4.255 -8.110 1.00 86.94 88 PHE A N 1
ATOM 690 C CA . PHE A 1 88 ? 8.714 -4.399 -9.412 1.00 86.94 88 PHE A CA 1
ATOM 691 C C . PHE A 1 88 ? 9.246 -3.355 -10.395 1.00 86.94 88 PHE A C 1
ATOM 693 O O . PHE A 1 88 ? 9.791 -3.724 -11.425 1.00 86.94 88 PHE A O 1
ATOM 700 N N . ARG A 1 89 ? 9.198 -2.058 -10.076 1.00 86.25 89 ARG A N 1
ATOM 701 C CA . ARG A 1 89 ? 9.661 -0.993 -10.987 1.00 86.25 89 ARG A CA 1
ATOM 702 C C . ARG A 1 89 ? 11.123 -1.160 -11.421 1.00 86.25 89 ARG A C 1
ATOM 704 O O . ARG A 1 89 ? 11.427 -0.920 -12.589 1.00 86.25 89 ARG A O 1
ATOM 711 N N . ILE A 1 90 ? 12.002 -1.606 -10.521 1.00 84.56 90 ILE A N 1
ATOM 712 C CA . ILE A 1 90 ? 13.424 -1.863 -10.806 1.00 84.56 90 ILE A CA 1
ATOM 713 C C . ILE A 1 90 ? 13.610 -3.085 -11.714 1.00 84.56 90 ILE A C 1
ATOM 715 O O . ILE A 1 90 ? 14.376 -3.025 -12.672 1.00 84.56 90 ILE A O 1
ATOM 719 N N . SER A 1 91 ? 12.914 -4.192 -11.448 1.00 77.75 91 SER A N 1
ATOM 720 C CA . SER A 1 91 ? 13.036 -5.424 -12.252 1.00 77.75 91 SER A CA 1
ATOM 721 C C . SER A 1 91 ? 12.470 -5.278 -13.669 1.00 77.75 91 SER A C 1
ATOM 723 O O . SER A 1 91 ? 12.790 -6.056 -14.563 1.00 77.75 91 SER A O 1
ATOM 725 N N . ASN A 1 92 ? 11.651 -4.254 -13.895 1.00 68.50 92 ASN A N 1
ATOM 726 C CA . ASN A 1 92 ? 10.804 -4.131 -15.065 1.00 68.50 92 ASN A CA 1
ATOM 727 C C . ASN A 1 92 ? 11.054 -2.834 -15.868 1.00 68.50 92 ASN A C 1
ATOM 729 O O . ASN A 1 92 ? 10.126 -2.290 -16.456 1.00 68.50 92 ASN A O 1
ATOM 733 N N . LEU A 1 93 ? 12.290 -2.352 -15.971 1.00 60.66 93 LEU A N 1
ATOM 734 C CA . LEU A 1 93 ? 12.699 -1.032 -16.505 1.00 60.66 93 LEU A CA 1
ATOM 735 C C . LEU A 1 93 ? 12.206 -0.574 -17.911 1.00 60.66 93 LEU A C 1
ATOM 737 O O . LEU A 1 93 ? 12.575 0.513 -18.345 1.00 60.66 93 LEU A O 1
ATOM 741 N N . VAL A 1 94 ? 11.384 -1.333 -18.645 1.00 52.94 94 VAL A N 1
ATOM 742 C CA . VAL A 1 94 ? 11.143 -1.127 -20.091 1.00 52.94 94 VAL A CA 1
ATOM 743 C C . VAL A 1 94 ? 9.836 -0.379 -20.455 1.00 52.94 94 VAL A C 1
ATOM 745 O O . VAL A 1 94 ? 9.693 0.036 -21.602 1.00 52.94 94 VAL A O 1
ATOM 748 N N . HIS A 1 95 ? 8.881 -0.126 -19.538 1.00 56.06 95 HIS A N 1
ATOM 749 C CA . HIS A 1 95 ? 7.576 0.482 -19.909 1.00 56.06 95 HIS A CA 1
ATOM 750 C C . HIS A 1 95 ? 7.037 1.549 -18.936 1.00 56.06 95 HIS A C 1
ATOM 752 O O . HIS A 1 95 ? 7.004 1.337 -17.727 1.00 56.06 95 HIS A O 1
ATOM 758 N N . ASP A 1 96 ? 6.513 2.657 -19.478 1.00 61.06 96 ASP A N 1
ATOM 759 C CA . ASP A 1 96 ? 5.945 3.797 -18.725 1.00 61.06 96 ASP A CA 1
ATOM 760 C C . ASP A 1 96 ? 4.682 3.452 -17.908 1.00 61.06 96 ASP A C 1
ATOM 762 O O . ASP A 1 96 ? 4.405 4.103 -16.899 1.00 61.06 96 ASP A O 1
ATOM 766 N N . VAL A 1 97 ? 3.962 2.381 -18.277 1.00 59.12 97 VAL A N 1
ATOM 767 C CA . VAL A 1 97 ? 2.783 1.838 -17.559 1.00 59.12 97 VAL A CA 1
ATOM 768 C C . VAL A 1 97 ? 3.082 1.564 -16.072 1.00 59.12 97 VAL A C 1
ATOM 770 O O . VAL A 1 97 ? 2.195 1.574 -15.227 1.00 59.12 97 VAL A O 1
ATOM 773 N N . LYS A 1 98 ? 4.358 1.397 -15.719 1.00 66.69 98 LYS A N 1
ATOM 774 C CA . LYS A 1 98 ? 4.824 0.979 -14.390 1.00 66.69 98 LYS A CA 1
ATOM 775 C C . LYS A 1 98 ? 4.848 2.105 -13.353 1.00 66.69 98 LYS A C 1
ATOM 777 O O . LYS A 1 98 ? 4.922 1.823 -12.159 1.00 66.69 98 LYS A O 1
ATOM 782 N N . LYS A 1 99 ? 4.767 3.375 -13.772 1.00 78.81 99 LYS A N 1
ATOM 783 C CA . LYS A 1 99 ? 4.778 4.520 -12.839 1.00 78.81 99 LYS A CA 1
ATOM 784 C C . LYS A 1 99 ? 3.494 4.635 -12.025 1.00 78.81 99 LYS A C 1
ATOM 786 O O . LYS A 1 99 ? 3.559 5.039 -10.874 1.00 78.81 99 LYS A O 1
ATOM 791 N N . ASN A 1 100 ? 2.361 4.246 -12.602 1.00 86.12 100 ASN A N 1
ATOM 792 C CA . ASN A 1 100 ? 1.057 4.313 -11.941 1.00 86.12 100 ASN A CA 1
ATOM 793 C C . ASN A 1 100 ? 0.588 2.952 -11.417 1.00 86.12 100 ASN A C 1
ATOM 795 O O . ASN A 1 100 ? -0.487 2.851 -10.845 1.00 86.12 100 ASN A O 1
ATOM 799 N N . PHE A 1 101 ? 1.376 1.896 -11.614 1.00 88.56 101 PHE A N 1
ATOM 800 C CA . PHE A 1 101 ? 1.049 0.583 -11.083 1.00 88.56 101 PHE A CA 1
ATOM 801 C C . PHE A 1 101 ? 1.595 0.441 -9.659 1.00 88.56 101 PHE A C 1
ATOM 803 O O . PHE A 1 101 ? 2.782 0.689 -9.420 1.00 88.56 101 PHE A O 1
ATOM 810 N N . VAL A 1 102 ? 0.724 0.058 -8.728 1.00 91.25 102 VAL A N 1
ATOM 811 C CA . VAL A 1 102 ? 1.045 -0.246 -7.326 1.00 91.25 102 VAL A CA 1
ATOM 812 C C . VAL A 1 102 ? 0.821 -1.731 -7.105 1.00 91.25 102 VAL A C 1
ATOM 814 O O . VAL A 1 102 ? -0.287 -2.213 -7.309 1.00 91.25 102 VAL A O 1
ATOM 817 N N . VAL A 1 103 ? 1.854 -2.457 -6.693 1.00 90.88 103 VAL A N 1
ATOM 818 C CA . VAL A 1 103 ? 1.787 -3.914 -6.550 1.00 90.88 103 VAL A CA 1
ATOM 819 C C . VAL A 1 103 ? 1.127 -4.281 -5.228 1.00 90.88 103 VAL A C 1
ATOM 821 O O . VAL A 1 103 ? 1.580 -3.856 -4.169 1.00 90.88 103 VAL A O 1
ATOM 824 N N . LEU A 1 104 ? 0.082 -5.102 -5.298 1.00 90.56 104 LEU A N 1
ATOM 825 C CA . LEU A 1 104 ? -0.623 -5.650 -4.143 1.00 90.56 104 LEU A CA 1
ATOM 826 C C . LEU A 1 104 ? -0.300 -7.122 -3.901 1.00 90.56 104 LEU A C 1
ATOM 828 O O . LEU A 1 104 ? -0.385 -7.572 -2.769 1.00 90.56 104 LEU A O 1
ATOM 832 N N . SER A 1 105 ? 0.060 -7.883 -4.927 1.00 88.75 105 SER A N 1
ATOM 833 C CA . SER A 1 105 ? 0.416 -9.287 -4.751 1.00 88.75 105 SER A CA 1
ATOM 834 C C . SER A 1 105 ? 1.394 -9.750 -5.814 1.00 88.75 105 SER A C 1
ATOM 836 O O . SER A 1 105 ? 1.545 -9.118 -6.863 1.00 88.75 105 SER A O 1
ATOM 838 N N . PHE A 1 106 ? 2.064 -10.857 -5.525 1.00 83.50 106 PHE A N 1
ATOM 839 C CA . PHE A 1 106 ? 2.988 -11.511 -6.433 1.00 83.50 106 PHE A CA 1
ATOM 840 C C . PHE A 1 106 ? 2.928 -13.019 -6.220 1.00 83.50 106 PHE A C 1
ATOM 842 O O . PHE A 1 106 ? 3.143 -13.491 -5.104 1.00 83.50 106 PHE A O 1
ATOM 849 N N . ASP A 1 107 ? 2.688 -13.752 -7.300 1.00 80.62 107 ASP A N 1
ATOM 850 C CA . ASP A 1 107 ? 2.652 -15.214 -7.309 1.00 80.62 107 ASP A CA 1
ATOM 851 C C . ASP A 1 107 ? 3.633 -15.749 -8.360 1.00 80.62 107 ASP A C 1
ATOM 853 O O . ASP A 1 107 ? 3.255 -16.234 -9.426 1.00 80.62 107 ASP A O 1
ATOM 857 N N . GLY A 1 108 ? 4.928 -15.568 -8.078 1.00 75.88 108 GLY A N 1
ATOM 858 C CA . GLY A 1 108 ? 6.053 -16.126 -8.837 1.00 75.88 108 GLY A CA 1
ATOM 859 C C . GLY A 1 108 ? 6.289 -15.509 -10.220 1.00 75.88 108 GLY A C 1
ATOM 860 O O . GLY A 1 108 ? 7.348 -14.939 -10.471 1.00 75.88 108 GLY A O 1
ATOM 861 N N . ASP A 1 109 ? 5.312 -15.609 -11.114 1.00 77.31 109 ASP A N 1
ATOM 862 C CA . ASP A 1 109 ? 5.433 -15.200 -12.516 1.00 77.31 109 ASP A CA 1
ATOM 863 C C . ASP A 1 109 ? 4.588 -13.965 -12.854 1.00 77.31 109 ASP A C 1
ATOM 865 O O . ASP A 1 109 ? 4.791 -13.339 -13.897 1.00 77.31 109 ASP A O 1
ATOM 869 N N . TRP A 1 110 ? 3.650 -13.582 -11.985 1.00 80.38 110 TRP A N 1
ATOM 870 C CA . TRP A 1 110 ? 2.727 -12.482 -12.246 1.00 80.38 110 TRP A CA 1
ATOM 871 C C . TRP A 1 110 ? 2.514 -11.586 -11.022 1.00 80.38 110 TRP A C 1
ATOM 873 O O . TRP A 1 110 ? 2.612 -12.011 -9.870 1.00 80.38 110 TRP A O 1
ATOM 883 N N . TYR A 1 111 ? 2.249 -10.309 -11.306 1.00 85.56 111 TYR A N 1
ATOM 884 C CA . TYR A 1 111 ? 1.980 -9.274 -10.314 1.00 85.56 111 TYR A CA 1
ATOM 885 C C . TYR A 1 111 ? 0.531 -8.819 -10.422 1.00 85.56 111 TYR A C 1
ATOM 887 O O . TYR A 1 111 ? 0.061 -8.467 -11.505 1.00 85.56 111 TYR A O 1
ATOM 895 N N . GLU A 1 112 ? -0.142 -8.747 -9.283 1.00 88.31 112 GLU A N 1
ATOM 896 C CA . GLU A 1 112 ? -1.444 -8.105 -9.145 1.00 88.31 112 GLU A CA 1
ATOM 897 C C . GLU A 1 112 ? -1.272 -6.730 -8.513 1.00 88.31 112 GLU A C 1
ATOM 899 O O . GLU A 1 112 ? -0.421 -6.526 -7.643 1.00 88.31 112 GLU A O 1
ATOM 904 N N . GLY A 1 113 ? -2.080 -5.762 -8.936 1.00 90.31 113 GLY A N 1
ATOM 905 C CA . GLY A 1 113 ? -1.906 -4.396 -8.475 1.00 90.31 113 GLY A CA 1
ATOM 906 C C . GLY A 1 113 ? -2.988 -3.424 -8.910 1.00 90.31 113 GLY A C 1
ATOM 907 O O . GLY A 1 113 ? -3.922 -3.761 -9.637 1.00 90.31 113 GLY A O 1
ATOM 908 N N . LEU A 1 114 ? -2.845 -2.194 -8.431 1.00 89.50 114 LEU A N 1
ATOM 909 C CA . LEU A 1 114 ? -3.721 -1.071 -8.725 1.00 89.50 114 LEU A CA 1
ATOM 910 C C . LEU A 1 114 ? -3.105 -0.228 -9.833 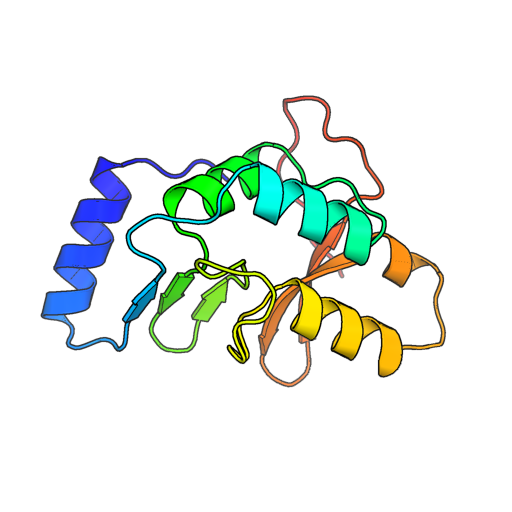1.00 89.50 114 LEU A C 1
ATOM 912 O O . LEU A 1 114 ? -1.969 0.222 -9.707 1.00 89.50 114 LEU A O 1
ATOM 916 N N . ASP A 1 115 ? -3.878 0.046 -10.878 1.00 89.19 115 ASP A N 1
ATOM 917 C CA . ASP A 1 115 ? -3.560 1.112 -11.822 1.00 89.19 115 ASP A CA 1
ATOM 918 C C . ASP A 1 115 ? -4.126 2.439 -11.297 1.00 89.19 115 ASP A C 1
ATOM 920 O O . ASP A 1 115 ? -5.328 2.700 -11.362 1.00 89.19 115 ASP A O 1
ATOM 924 N N . THR A 1 116 ? -3.249 3.288 -10.766 1.00 87.25 116 THR A N 1
ATOM 925 C CA . THR A 1 116 ? -3.588 4.610 -10.230 1.00 87.25 116 THR A CA 1
ATOM 926 C C . THR A 1 116 ? -3.603 5.700 -11.304 1.00 87.25 116 THR A C 1
ATOM 928 O O . THR A 1 116 ? -3.732 6.877 -10.973 1.00 87.25 116 THR A O 1
ATOM 931 N N . SER A 1 117 ? -3.441 5.359 -12.590 1.00 81.81 117 SER A N 1
ATOM 932 C CA . SER A 1 117 ? -3.477 6.341 -13.687 1.00 81.81 117 SER A CA 1
ATOM 933 C C . SER A 1 117 ? -4.880 6.890 -13.930 1.00 81.81 117 SER A C 1
ATOM 935 O O . SER A 1 117 ? -5.046 7.963 -14.513 1.00 81.81 117 SER A O 1
ATOM 937 N N . ARG A 1 118 ? -5.895 6.156 -13.472 1.00 68.56 118 ARG A N 1
ATOM 938 C CA . ARG A 1 118 ? -7.298 6.527 -13.572 1.00 68.56 118 ARG A CA 1
ATOM 939 C C . ARG A 1 118 ? -7.754 6.987 -12.200 1.00 68.56 118 ARG A C 1
ATOM 941 O O . ARG A 1 118 ? -7.875 6.188 -11.275 1.00 68.56 118 ARG A O 1
ATOM 948 N N . SER A 1 119 ? -8.022 8.281 -12.068 1.00 55.34 119 SER A N 1
ATOM 949 C CA . SER A 1 119 ? -8.805 8.794 -10.951 1.00 55.34 119 SER A CA 1
ATOM 950 C C . SER A 1 119 ? -10.154 8.074 -10.964 1.00 55.34 119 SER A C 1
ATOM 952 O O . SER A 1 119 ? -10.945 8.226 -11.895 1.00 55.34 119 SER A O 1
ATOM 954 N N . VAL A 1 120 ? -10.383 7.223 -9.964 1.00 53.03 120 VAL A N 1
ATOM 955 C CA . VAL A 1 120 ? -11.652 6.516 -9.803 1.00 53.03 120 VAL A CA 1
ATOM 956 C C . VAL A 1 120 ? -12.710 7.573 -9.498 1.00 53.03 120 VAL A C 1
ATOM 958 O O . VAL A 1 120 ? -12.776 8.086 -8.385 1.00 53.03 120 VAL A O 1
ATOM 961 N N . ASN A 1 121 ? -13.526 7.920 -10.493 1.00 41.72 121 ASN A N 1
ATOM 962 C CA . ASN A 1 121 ? -14.857 8.440 -10.211 1.00 41.72 121 ASN A CA 1
ATOM 963 C C . ASN A 1 121 ? -15.605 7.323 -9.473 1.00 41.72 121 ASN A C 1
ATOM 965 O O . ASN A 1 121 ? -15.577 6.175 -9.920 1.00 41.72 121 ASN A O 1
ATOM 969 N N . GLU A 1 122 ? -16.205 7.641 -8.327 1.00 41.28 122 GLU A N 1
ATOM 970 C CA . GLU A 1 122 ? -16.985 6.709 -7.509 1.00 41.28 122 GLU A CA 1
ATOM 971 C C . GLU A 1 122 ? -17.973 5.924 -8.392 1.00 41.28 122 GLU A C 1
ATOM 973 O O . GLU A 1 122 ? -18.958 6.484 -8.870 1.00 41.28 122 GLU A O 1
ATOM 978 N N . GLY A 1 123 ? -17.705 4.640 -8.660 1.00 41.47 123 GLY A N 1
ATOM 979 C CA . GLY A 1 123 ? -18.673 3.792 -9.360 1.00 41.47 123 GLY A CA 1
ATOM 980 C C . GLY A 1 123 ? -18.142 2.612 -10.166 1.00 41.47 123 GLY A C 1
ATOM 981 O O . GLY A 1 123 ? -18.899 1.664 -10.343 1.00 41.47 123 GLY A O 1
ATOM 982 N N . ASP A 1 124 ? -16.887 2.600 -10.619 1.00 40.56 124 ASP A N 1
ATOM 983 C CA . ASP A 1 124 ? -16.435 1.551 -11.548 1.00 40.56 124 ASP A CA 1
ATOM 984 C C . ASP A 1 124 ? -15.342 0.670 -10.937 1.00 40.56 124 ASP A C 1
ATOM 986 O O . ASP A 1 124 ? -14.201 1.090 -10.736 1.00 40.56 124 ASP A O 1
ATOM 990 N N . SER A 1 125 ? -15.706 -0.567 -10.592 1.00 43.62 125 SER A N 1
ATOM 991 C CA . SER A 1 125 ? -14.798 -1.541 -9.982 1.00 43.62 125 SER A CA 1
ATOM 992 C C . SER A 1 125 ? -14.800 -2.860 -10.743 1.00 43.62 125 SER A C 1
ATOM 994 O O . SER A 1 125 ? -15.503 -3.796 -10.385 1.00 43.62 125 SER A O 1
ATOM 996 N N . SER A 1 126 ? -13.945 -2.934 -11.763 1.00 36.66 126 SER A N 1
ATOM 997 C CA . SER A 1 126 ? -13.283 -4.168 -12.201 1.00 36.66 126 SER A CA 1
ATOM 998 C C . SER A 1 126 ? -12.232 -3.832 -13.258 1.00 36.66 126 SER A C 1
ATOM 1000 O O . SER A 1 126 ? -12.576 -3.340 -14.331 1.00 36.66 126 SER A O 1
ATOM 1002 N N . TYR A 1 127 ? -10.963 -4.125 -12.977 1.00 41.00 127 TYR A N 1
ATOM 1003 C CA . TYR A 1 127 ? -9.917 -4.175 -13.996 1.00 41.00 127 TYR A CA 1
ATOM 1004 C C . TYR A 1 127 ? -9.435 -5.621 -14.103 1.00 41.00 127 TYR A C 1
ATOM 1006 O O . TYR A 1 127 ? -8.960 -6.198 -13.129 1.00 41.00 127 TYR A O 1
ATOM 1014 N N . HIS A 1 128 ? -9.596 -6.211 -15.284 1.00 30.61 128 HIS A N 1
ATOM 1015 C CA . HIS A 1 128 ? -8.824 -7.369 -15.717 1.00 30.61 128 HIS A CA 1
ATOM 1016 C C . HIS A 1 128 ? -7.661 -6.833 -16.548 1.00 30.61 128 HIS A C 1
ATOM 1018 O O . HIS A 1 128 ? -7.891 -6.122 -17.529 1.00 30.61 128 HIS A O 1
ATOM 1024 N N . CYS A 1 129 ? -6.430 -7.141 -16.148 1.00 34.75 129 CYS A N 1
ATOM 1025 C CA . CYS A 1 129 ? -5.287 -7.023 -17.046 1.00 34.75 129 CYS A CA 1
ATOM 1026 C C . CYS A 1 129 ? -5.121 -8.365 -17.766 1.00 34.75 129 CYS A C 1
ATOM 1028 O O . CYS A 1 129 ? -5.253 -9.414 -17.138 1.00 34.75 129 CYS A O 1
ATOM 1030 N N . ILE A 1 130 ? -4.922 -8.285 -19.083 1.00 34.50 130 ILE A N 1
ATOM 1031 C CA . ILE A 1 130 ? -4.718 -9.402 -20.018 1.00 34.50 130 ILE A CA 1
ATOM 1032 C C . ILE A 1 130 ? -3.339 -10.018 -19.785 1.00 34.50 130 ILE A C 1
ATOM 1034 O O . ILE A 1 130 ? -2.392 -9.219 -19.598 1.00 34.50 130 ILE A O 1
#

InterPro domains:
  IPR037883 Knr4/Smi1-like domain superfamily [G3DSA:3.40.1580.10] (5-130)
  IPR037883 Knr4/Smi1-like domain superfamily [SSF160631] (6-127)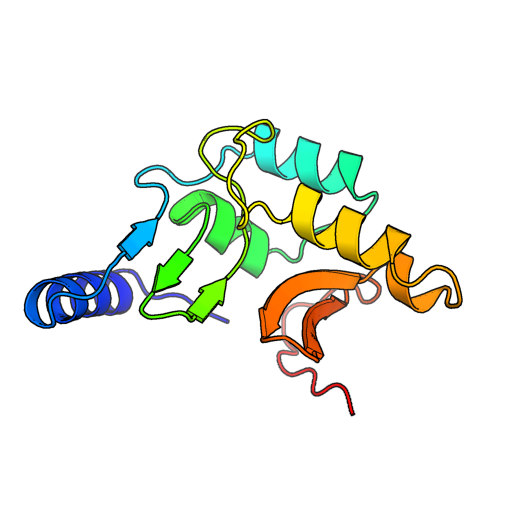

Foldseek 3Di:
DDDDPVVVVVVVVVLVVVVKDKDWAQQFEDPVQQVVLCVLLVFDDAPRLVVCRRHTQWTDTNNDTFQGHHNHQPPPDPSHQSVVLVVVCVVPVPDPQSSQWTFGDDDPPDTDTDRRPDDDDPDDDDDDDD

Secondary structure (DSSP, 8-state):
----HHHHHHHHHHHHHTT--EEE-TT---HHHHHHHHHHHTS---HHHHHHHHHHS-EEETTEEE-B--SSTT---TTBHHHHHHHHHHHTTT-GGGGSEEEEEEETTEEEEEETTS---TT-------